Protein AF-A0A661RA29-F1 (afdb_monomer_lite)

Radius of gyration: 11.74 Å; chains: 1; bounding box: 31×14×37 Å

pLDDT: mean 95.49, std 5.9, range [62.22, 98.62]

Sequence (45 aa):
METALYDSVFPTLKLERRGKVRDIYAIGESLLMVATDRISAFDVV

Structure (mmCIF, N/CA/C/O backbone):
data_AF-A0A661RA29-F1
#
_entry.id   AF-A0A661RA29-F1
#
loop_
_atom_site.group_PDB
_atom_site.id
_atom_site.type_symbol
_atom_site.label_atom_id
_atom_site.label_alt_id
_atom_site.label_comp_id
_atom_site.label_asym_id
_atom_site.label_entity_id
_atom_site.label_seq_id
_atom_site.pdbx_PDB_ins_code
_atom_site.Cartn_x
_atom_site.Cartn_y
_atom_site.Cartn_z
_atom_site.occupancy
_atom_site.B_iso_or_equiv
_atom_site.auth_seq_id
_atom_site.auth_comp_id
_atom_site.auth_asym_id
_atom_site.auth_atom_id
_atom_site.pdbx_PDB_model_num
ATOM 1 N N . MET A 1 1 ? -5.186 -3.900 -22.159 1.00 62.22 1 MET A N 1
ATOM 2 C CA . MET A 1 1 ? -4.137 -3.944 -21.123 1.00 62.22 1 MET A CA 1
ATOM 3 C C . MET A 1 1 ? -4.748 -3.366 -19.868 1.00 62.22 1 MET A C 1
ATOM 5 O O . MET A 1 1 ? -5.338 -2.297 -19.967 1.00 62.22 1 MET A O 1
ATOM 9 N N . GLU A 1 2 ? -4.695 -4.087 -18.752 1.00 84.38 2 GLU A N 1
ATOM 10 C CA . GLU A 1 2 ? -5.102 -3.527 -17.460 1.00 84.38 2 GLU A CA 1
ATOM 11 C C . GLU A 1 2 ? -4.064 -2.513 -16.975 1.00 84.38 2 GLU A C 1
ATOM 13 O O . GLU A 1 2 ? -2.874 -2.620 -17.281 1.00 84.38 2 GLU A O 1
ATOM 18 N N . THR A 1 3 ? -4.539 -1.489 -16.273 1.00 92.81 3 THR A N 1
ATOM 19 C CA . THR A 1 3 ? -3.694 -0.446 -15.695 1.00 92.81 3 THR A CA 1
ATOM 20 C C . THR A 1 3 ? -3.040 -0.974 -14.424 1.00 92.81 3 THR A C 1
ATOM 22 O O . THR A 1 3 ? -3.741 -1.438 -13.531 1.00 92.81 3 THR A O 1
ATOM 25 N N . ALA A 1 4 ? -1.712 -0.869 -14.334 1.00 95.38 4 ALA A N 1
ATOM 26 C CA . ALA A 1 4 ? -0.967 -1.265 -13.144 1.00 95.38 4 ALA A CA 1
ATOM 27 C C . ALA A 1 4 ? -1.332 -0.390 -11.932 1.00 95.38 4 ALA A C 1
ATOM 29 O O . ALA A 1 4 ? -1.377 0.843 -12.025 1.00 95.38 4 ALA A O 1
ATOM 30 N N . LEU A 1 5 ? -1.551 -1.026 -10.784 1.00 96.25 5 LEU A N 1
ATOM 31 C CA . LEU A 1 5 ? -1.817 -0.363 -9.514 1.00 96.25 5 LEU A CA 1
ATOM 32 C C . LEU A 1 5 ? -0.499 -0.012 -8.812 1.00 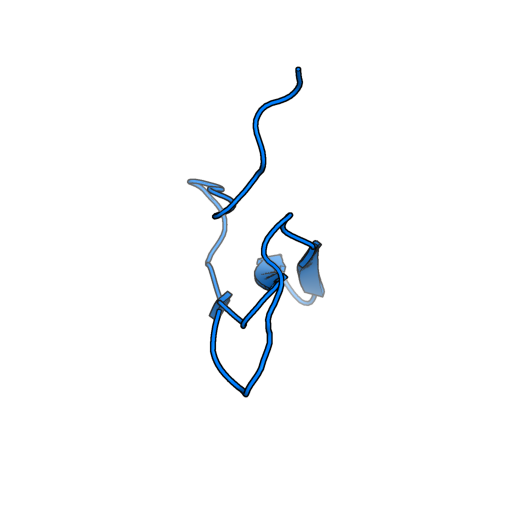96.25 5 LEU A C 1
ATOM 34 O O . LEU A 1 5 ? 0.108 -0.855 -8.154 1.00 96.25 5 LEU A O 1
ATOM 38 N N . TYR A 1 6 ? -0.074 1.248 -8.908 1.00 95.31 6 TYR A N 1
ATOM 39 C CA . TYR A 1 6 ? 1.100 1.746 -8.180 1.00 95.31 6 TYR A CA 1
ATOM 40 C C . TYR A 1 6 ? 0.784 2.009 -6.709 1.00 95.31 6 TYR A C 1
ATOM 42 O O . TYR A 1 6 ? 1.405 1.429 -5.820 1.00 95.31 6 TYR A O 1
ATOM 50 N N . ASP A 1 7 ? -0.224 2.847 -6.475 1.00 95.00 7 ASP A N 1
ATOM 51 C CA . ASP A 1 7 ? -0.640 3.278 -5.153 1.00 95.00 7 ASP A CA 1
ATOM 52 C C . ASP A 1 7 ? -2.123 2.982 -4.959 1.00 95.00 7 ASP A C 1
ATOM 54 O O . ASP A 1 7 ? -2.964 3.402 -5.756 1.00 95.00 7 ASP A O 1
ATOM 58 N N . SER A 1 8 ? -2.456 2.278 -3.879 1.00 96.88 8 SER A N 1
ATOM 59 C CA . SER A 1 8 ? -3.853 2.116 -3.493 1.00 96.88 8 SER A CA 1
ATOM 60 C C . SER A 1 8 ? -4.360 3.371 -2.779 1.00 96.88 8 SER A C 1
ATOM 62 O O . SER A 1 8 ? -3.621 4.047 -2.053 1.00 96.88 8 SER A O 1
ATOM 64 N N . VAL A 1 9 ? -5.626 3.716 -3.023 1.00 96.38 9 VAL A N 1
ATOM 65 C CA . VAL A 1 9 ? -6.281 4.886 -2.431 1.00 96.38 9 VAL A CA 1
ATOM 66 C C . VAL A 1 9 ? -7.633 4.463 -1.880 1.00 96.38 9 VAL A C 1
ATOM 68 O O . VAL A 1 9 ? -8.569 4.189 -2.625 1.00 96.38 9 VAL A O 1
ATOM 71 N N . PHE A 1 10 ? -7.732 4.452 -0.554 1.00 97.19 10 PHE A N 1
ATOM 72 C CA . PHE A 1 10 ? -8.981 4.247 0.171 1.00 97.19 10 PHE A CA 1
ATOM 73 C C . PHE A 1 10 ? -9.278 5.519 0.971 1.00 97.19 10 PHE A C 1
ATOM 75 O O . PHE A 1 10 ? -8.643 5.732 2.002 1.00 97.19 10 PHE A O 1
ATOM 82 N N . PRO A 1 11 ? -10.215 6.378 0.524 1.00 95.94 11 PRO A N 1
ATOM 83 C CA . PRO A 1 11 ? -10.458 7.688 1.140 1.00 95.94 11 PRO A CA 1
ATOM 84 C C . PRO A 1 11 ? -10.847 7.639 2.622 1.00 95.94 11 PRO A C 1
ATOM 86 O O . PRO A 1 11 ? -10.692 8.623 3.337 1.00 95.94 11 PRO A O 1
ATOM 89 N N . THR A 1 12 ? -11.376 6.505 3.076 1.00 97.19 12 THR A N 1
ATOM 90 C CA . THR A 1 12 ? -11.908 6.311 4.429 1.00 97.19 12 THR A CA 1
ATOM 91 C C . THR A 1 12 ? -10.985 5.510 5.342 1.00 97.19 12 THR A C 1
ATOM 93 O O . THR A 1 12 ? -11.242 5.447 6.543 1.00 97.19 12 THR A O 1
ATOM 96 N N . LEU A 1 13 ? -9.928 4.889 4.807 1.00 97.75 13 LEU A N 1
ATOM 97 C CA . LEU A 1 13 ? -9.008 4.077 5.598 1.00 97.75 13 LEU A CA 1
ATOM 98 C C . LEU A 1 13 ? -7.744 4.863 5.926 1.00 97.75 13 LEU A C 1
ATOM 100 O O . LEU A 1 13 ? -7.163 5.539 5.076 1.00 97.75 13 LEU A O 1
ATOM 104 N N . LYS A 1 14 ? -7.264 4.711 7.160 1.00 97.44 14 LYS A N 1
ATOM 105 C CA . LYS A 1 14 ? -5.977 5.267 7.568 1.00 97.44 14 LYS A CA 1
ATOM 106 C C . LYS A 1 14 ? -4.849 4.424 6.974 1.00 97.44 14 LYS A C 1
ATOM 108 O O . LYS A 1 14 ? -4.713 3.248 7.308 1.00 97.44 14 LYS A O 1
ATOM 113 N N . LEU A 1 15 ? -4.033 5.031 6.112 1.00 97.94 15 LEU A N 1
ATOM 114 C CA . LEU A 1 15 ? -2.783 4.438 5.639 1.00 97.94 15 LEU A CA 1
ATOM 115 C C . LEU A 1 15 ? -1.772 4.436 6.794 1.00 97.94 15 LEU A C 1
ATOM 117 O O . LEU A 1 15 ? -1.321 5.494 7.227 1.00 97.94 15 LEU A O 1
ATOM 121 N N . GLU A 1 16 ? -1.413 3.254 7.288 1.00 97.88 16 GLU A N 1
ATOM 122 C CA . GLU A 1 16 ? -0.423 3.094 8.360 1.00 97.88 16 GLU A CA 1
ATOM 123 C C . GLU A 1 16 ? 1.003 3.085 7.809 1.00 97.88 16 GLU A C 1
ATOM 125 O O . GLU A 1 16 ? 1.919 3.649 8.410 1.00 97.88 16 GLU A O 1
ATOM 130 N N . ARG A 1 17 ? 1.219 2.438 6.655 1.00 97.38 17 ARG A N 1
ATOM 131 C CA . ARG A 1 17 ? 2.547 2.353 6.035 1.00 97.38 17 ARG A CA 1
ATOM 132 C C . ARG A 1 17 ? 2.459 2.093 4.537 1.00 97.38 17 ARG A C 1
ATOM 134 O O . ARG A 1 17 ? 1.768 1.180 4.100 1.00 97.38 17 ARG A O 1
ATOM 141 N N . ARG A 1 18 ? 3.274 2.817 3.768 1.00 97.38 18 ARG A N 1
ATOM 142 C CA . ARG A 1 18 ? 3.594 2.503 2.370 1.00 97.38 18 ARG A CA 1
ATOM 143 C C . ARG A 1 18 ? 4.974 1.855 2.316 1.00 97.38 18 ARG A C 1
ATOM 145 O O . ARG A 1 18 ? 5.975 2.457 2.698 1.00 97.38 18 ARG A O 1
ATOM 152 N N . GLY A 1 19 ? 5.011 0.586 1.940 1.00 96.25 19 GLY A N 1
ATOM 153 C CA . GLY A 1 19 ? 6.235 -0.163 1.688 1.00 96.25 19 GLY A CA 1
ATOM 154 C C . GLY A 1 19 ? 6.671 -0.055 0.229 1.00 96.25 19 GLY A C 1
ATOM 155 O O . GLY A 1 19 ? 6.081 0.677 -0.564 1.00 96.25 19 GLY A O 1
ATOM 156 N N . LYS A 1 20 ? 7.694 -0.838 -0.129 1.00 97.00 20 LYS A N 1
ATOM 157 C CA . LYS A 1 20 ? 8.218 -0.893 -1.499 1.00 97.00 20 LYS A CA 1
ATOM 158 C C . LYS A 1 20 ? 7.188 -1.382 -2.516 1.00 97.00 20 LYS A C 1
ATOM 160 O O . LYS A 1 20 ? 7.059 -0.822 -3.590 1.00 97.00 20 LYS A O 1
ATOM 165 N N . VAL A 1 21 ? 6.449 -2.421 -2.138 1.00 97.88 21 VAL A N 1
ATOM 166 C CA . VAL A 1 21 ? 5.515 -3.136 -3.025 1.00 97.88 21 VAL A CA 1
ATOM 167 C C . VAL A 1 21 ? 4.163 -3.410 -2.357 1.00 97.88 21 VAL A C 1
ATOM 169 O O . VAL A 1 21 ? 3.360 -4.201 -2.843 1.00 97.88 21 VAL A O 1
ATOM 172 N N . ARG A 1 22 ? 3.919 -2.805 -1.188 1.00 98.00 22 ARG A N 1
ATOM 173 C CA . ARG A 1 22 ? 2.730 -3.052 -0.364 1.00 98.00 22 ARG A CA 1
ATOM 174 C C . ARG A 1 22 ? 2.261 -1.785 0.323 1.00 98.00 22 ARG A C 1
ATOM 176 O O . ARG A 1 22 ? 3.096 -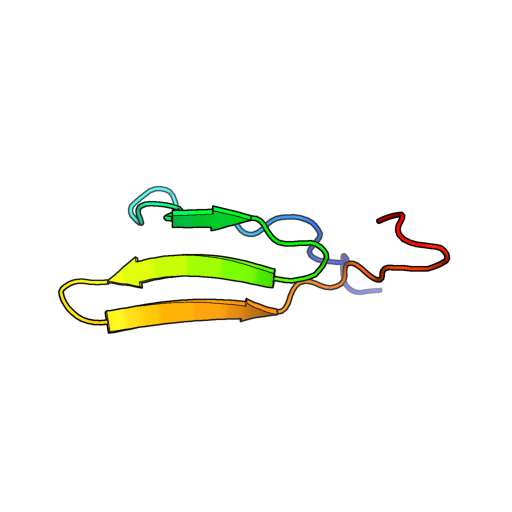1.051 0.849 1.00 98.00 22 ARG A O 1
ATOM 183 N N . ASP A 1 23 ? 0.952 -1.623 0.425 1.00 98.31 23 ASP A N 1
ATOM 184 C CA . ASP A 1 23 ? 0.313 -0.602 1.252 1.00 98.31 23 ASP A CA 1
ATOM 185 C C . ASP A 1 23 ? -0.393 -1.277 2.430 1.00 98.31 23 ASP A C 1
ATOM 187 O O . ASP A 1 23 ? -1.025 -2.321 2.266 1.00 98.31 23 ASP A O 1
ATOM 191 N N . ILE A 1 24 ? -0.261 -0.707 3.627 1.00 98.44 24 ILE A N 1
ATOM 192 C CA . ILE A 1 24 ? -0.870 -1.216 4.858 1.00 98.44 24 ILE A CA 1
ATOM 193 C C . ILE A 1 24 ? -1.851 -0.181 5.394 1.00 98.44 24 ILE A C 1
ATOM 195 O O . ILE A 1 24 ? -1.460 0.959 5.655 1.00 98.44 24 ILE A O 1
ATOM 199 N N . TYR A 1 25 ? -3.093 -0.597 5.619 1.00 98.62 25 TYR A N 1
ATOM 200 C CA . TYR A 1 25 ? -4.151 0.221 6.206 1.00 98.62 25 TYR A CA 1
ATOM 201 C C . TYR A 1 25 ? -4.617 -0.363 7.535 1.00 98.62 25 TYR A C 1
ATOM 203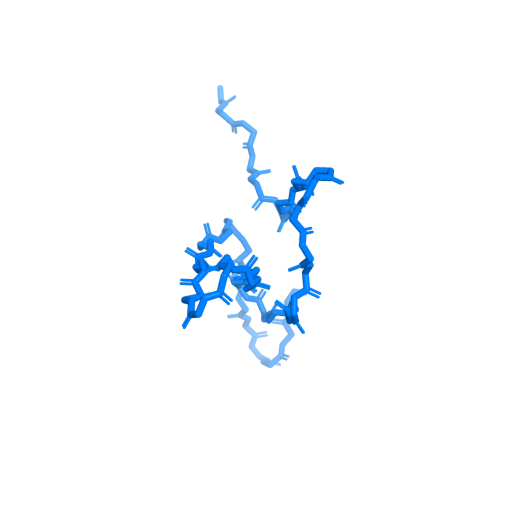 O O . TYR A 1 25 ? -4.670 -1.583 7.693 1.00 98.62 25 TYR A O 1
ATOM 211 N N . ALA A 1 26 ? -4.995 0.501 8.473 1.00 97.88 26 ALA A N 1
ATOM 212 C CA . ALA A 1 26 ? -5.665 0.076 9.696 1.00 97.88 26 ALA A CA 1
ATOM 213 C C . ALA A 1 26 ? -7.162 -0.140 9.457 1.00 97.88 26 ALA A C 1
ATOM 215 O O . ALA A 1 26 ? -7.824 0.677 8.810 1.00 97.88 26 ALA A O 1
ATOM 216 N N . ILE A 1 27 ? -7.693 -1.224 10.023 1.00 97.25 27 ILE A N 1
ATOM 217 C CA . ILE A 1 27 ? -9.123 -1.538 10.051 1.00 97.25 27 ILE A CA 1
ATOM 218 C C . ILE A 1 27 ? -9.475 -2.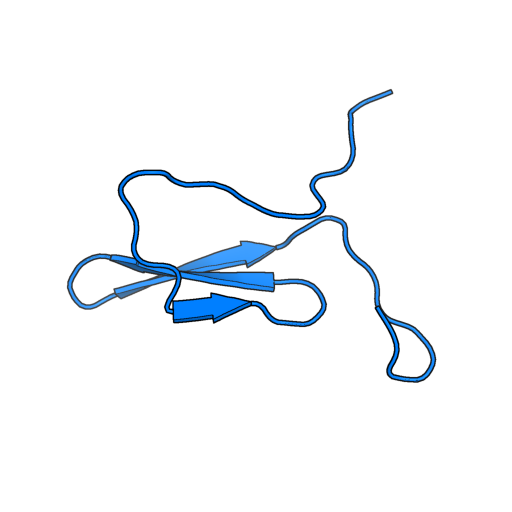047 11.450 1.00 97.25 27 ILE A C 1
ATOM 220 O O . ILE A 1 27 ? -9.310 -3.229 11.751 1.00 97.25 27 ILE A O 1
ATOM 224 N N . GLY A 1 28 ? -9.969 -1.154 12.311 1.00 94.50 28 GLY A N 1
ATOM 225 C CA . GLY A 1 28 ? -10.254 -1.487 13.708 1.00 94.50 28 GLY A CA 1
ATOM 226 C C . GLY A 1 28 ? -9.003 -2.022 14.409 1.00 94.50 28 GLY A C 1
ATOM 227 O O . GLY A 1 28 ? -7.990 -1.333 14.471 1.00 94.50 28 GLY A O 1
ATOM 228 N N . GLU A 1 29 ? -9.067 -3.264 14.889 1.00 97.12 29 GLU A N 1
ATOM 229 C CA . GLU A 1 29 ? -7.949 -3.965 15.544 1.00 97.12 29 GLU A CA 1
ATOM 230 C C . GLU A 1 29 ? -7.101 -4.811 14.575 1.00 97.12 29 GLU A C 1
ATOM 232 O O . GLU A 1 29 ? -6.202 -5.540 14.989 1.00 97.12 29 GLU A O 1
ATOM 237 N N . SER A 1 30 ? -7.392 -4.750 13.274 1.00 98.00 30 SER A N 1
ATOM 238 C CA . SER A 1 30 ? -6.724 -5.521 12.222 1.00 98.00 30 SER A CA 1
ATOM 239 C C . SER A 1 30 ? -5.999 -4.623 11.220 1.00 98.00 30 SER A C 1
ATOM 241 O O . SER A 1 30 ? -6.211 -3.411 11.152 1.00 98.00 30 SER A O 1
ATOM 243 N N . LEU A 1 31 ? -5.145 -5.240 10.400 1.00 98.19 31 LEU A N 1
ATOM 244 C CA . LEU A 1 31 ? -4.454 -4.583 9.293 1.00 98.19 31 LEU A CA 1
ATOM 245 C C . LEU A 1 31 ? -4.921 -5.162 7.957 1.00 98.19 31 LEU A C 1
ATOM 247 O O . LEU A 1 31 ? -4.995 -6.380 7.793 1.00 98.19 31 LEU A O 1
ATOM 251 N N . LEU A 1 32 ? -5.172 -4.286 6.987 1.00 98.06 32 L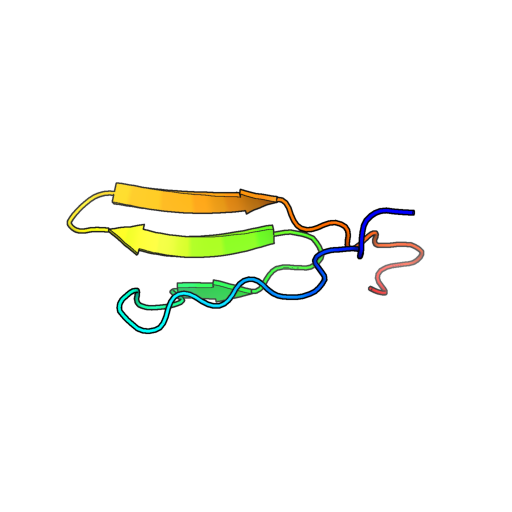EU A N 1
ATOM 252 C CA . LEU A 1 32 ? -5.337 -4.644 5.582 1.00 98.06 32 LEU A CA 1
ATOM 253 C C . LEU A 1 32 ? -4.008 -4.443 4.860 1.00 98.06 32 LEU A C 1
ATOM 255 O O . LEU A 1 32 ? -3.463 -3.342 4.850 1.00 98.06 32 LEU A O 1
ATOM 259 N N . MET A 1 33 ? -3.515 -5.501 4.225 1.00 98.12 33 MET A N 1
ATOM 260 C CA . MET A 1 33 ? -2.343 -5.453 3.358 1.00 98.12 33 MET A CA 1
ATOM 261 C C . MET A 1 33 ? -2.777 -5.518 1.898 1.00 98.12 33 MET A C 1
ATOM 263 O O . MET A 1 33 ? -3.405 -6.489 1.482 1.00 98.12 33 MET A O 1
ATOM 267 N N . VAL A 1 34 ? -2.383 -4.519 1.117 1.00 98.19 34 VAL A N 1
ATOM 268 C CA . VAL A 1 34 ? -2.597 -4.473 -0.330 1.00 98.19 34 VAL A CA 1
ATOM 269 C C . VAL A 1 34 ? -1.263 -4.693 -1.025 1.00 98.19 34 VAL A C 1
ATOM 271 O O . VAL A 1 34 ? -0.325 -3.923 -0.824 1.00 98.19 34 VAL A O 1
ATOM 274 N N . ALA A 1 35 ? -1.166 -5.753 -1.825 1.00 98.06 35 ALA A N 1
ATOM 275 C CA . ALA A 1 35 ? -0.042 -5.962 -2.729 1.00 98.06 35 ALA A CA 1
ATOM 276 C C . ALA A 1 35 ? -0.267 -5.119 -3.990 1.00 98.06 35 ALA A C 1
ATOM 278 O O . ALA A 1 35 ? -1.271 -5.292 -4.673 1.00 98.06 35 ALA A O 1
ATOM 279 N N . THR A 1 36 ? 0.634 -4.173 -4.245 1.00 97.81 36 THR A N 1
ATOM 280 C CA . THR A 1 36 ? 0.594 -3.312 -5.437 1.00 97.81 36 THR A CA 1
ATOM 281 C C . THR A 1 36 ? 1.381 -3.960 -6.572 1.00 97.81 36 THR A C 1
ATOM 283 O O . THR A 1 36 ? 2.227 -4.812 -6.308 1.00 97.81 36 THR A O 1
ATOM 286 N N . ASP A 1 37 ? 1.219 -3.469 -7.796 1.00 97.69 37 ASP A N 1
ATOM 287 C CA . ASP A 1 37 ? 1.983 -3.944 -8.9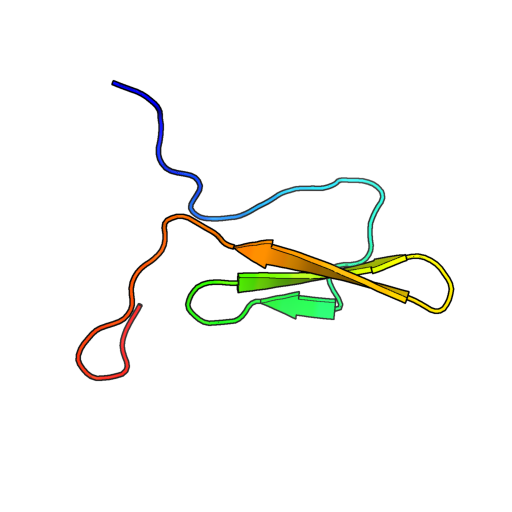60 1.00 97.69 37 ASP A CA 1
ATOM 288 C C . ASP A 1 37 ? 3.413 -3.368 -9.023 1.00 97.69 37 ASP A C 1
ATOM 290 O O . ASP A 1 37 ? 4.165 -3.638 -9.960 1.00 97.69 37 ASP A O 1
ATOM 294 N N . ARG A 1 38 ? 3.822 -2.573 -8.022 1.00 97.12 38 ARG A N 1
ATOM 295 C CA . ARG A 1 38 ? 5.211 -2.114 -7.871 1.00 97.12 38 ARG A CA 1
ATOM 296 C C . ARG A 1 38 ? 6.151 -3.302 -7.675 1.00 97.12 38 ARG A C 1
ATOM 298 O O . ARG A 1 38 ? 5.860 -4.233 -6.927 1.00 97.12 38 ARG A O 1
ATOM 305 N N . ILE A 1 39 ? 7.335 -3.200 -8.266 1.00 96.75 39 ILE A N 1
ATOM 306 C CA . ILE A 1 39 ? 8.447 -4.134 -8.092 1.00 96.75 39 ILE A CA 1
ATOM 307 C C . ILE A 1 39 ? 9.661 -3.358 -7.585 1.00 96.75 39 ILE A C 1
ATOM 309 O O . ILE A 1 39 ? 9.802 -2.179 -7.877 1.00 96.75 39 ILE A O 1
ATOM 313 N N . SER A 1 40 ? 10.531 -4.001 -6.809 1.00 96.75 40 SER A N 1
ATOM 314 C CA . SER A 1 40 ? 11.785 -3.392 -6.363 1.00 96.75 40 SER A CA 1
ATOM 315 C C . SER A 1 40 ? 12.976 -4.182 -6.887 1.00 96.75 40 SER A C 1
ATOM 317 O O . SER A 1 40 ? 12.967 -5.413 -6.845 1.00 96.75 40 SER A O 1
ATOM 319 N N . ALA A 1 41 ? 14.011 -3.474 -7.338 1.00 97.31 41 ALA A N 1
ATOM 320 C CA . ALA A 1 41 ? 15.297 -4.030 -7.744 1.00 97.31 41 ALA A CA 1
ATOM 321 C C . ALA A 1 41 ? 16.430 -3.106 -7.272 1.00 97.31 41 ALA A C 1
ATOM 323 O O . ALA A 1 41 ? 16.269 -1.890 -7.245 1.00 97.31 41 ALA A O 1
ATOM 324 N N . PHE A 1 42 ? 17.577 -3.676 -6.883 1.00 97.00 42 PHE A N 1
ATOM 325 C CA . PHE A 1 42 ? 18.742 -2.916 -6.388 1.00 97.00 42 PHE A CA 1
ATOM 326 C C . PHE A 1 42 ? 18.414 -1.940 -5.244 1.00 97.00 42 PHE A C 1
ATOM 328 O O . PHE A 1 42 ? 18.935 -0.835 -5.179 1.00 97.00 42 PHE A O 1
ATOM 335 N N . ASP A 1 43 ? 17.518 -2.358 -4.351 1.00 92.69 43 ASP A N 1
ATOM 336 C CA . ASP A 1 43 ? 17.004 -1.563 -3.232 1.00 92.69 43 ASP A CA 1
ATOM 337 C C . ASP A 1 43 ? 16.174 -0.314 -3.618 1.00 92.69 43 ASP A C 1
ATOM 339 O O . ASP A 1 43 ? 15.714 0.408 -2.734 1.00 92.69 43 ASP A O 1
ATOM 343 N N . VAL A 1 44 ? 15.856 -0.128 -4.901 1.00 89.62 44 VAL A N 1
ATOM 344 C CA . VAL A 1 44 ? 15.008 0.954 -5.434 1.00 89.62 44 VAL A CA 1
ATOM 345 C C . VAL A 1 44 ? 13.648 0.397 -5.863 1.00 89.62 44 VAL A C 1
ATOM 347 O O . VAL A 1 44 ? 13.526 -0.798 -6.143 1.00 89.62 44 VAL A O 1
ATOM 350 N N . VAL A 1 45 ? 12.615 1.238 -5.835 1.00 83.94 45 VAL A N 1
ATOM 351 C CA . VAL A 1 45 ? 11.249 0.952 -6.310 1.00 83.94 45 VAL A CA 1
ATOM 352 C C . VAL A 1 45 ? 11.006 1.738 -7.582 1.00 83.94 45 VAL A C 1
ATOM 354 O O . VAL A 1 45 ? 11.354 2.939 -7.561 1.00 83.94 45 VAL A O 1
#

Secondary structure (DSSP, 8-state):
-PPP-SS---TTSEEEEE-SSEEEEEETTEEEEEE-S---BTTB-

Foldseek 3Di:
DDDFFPDDDDPPWAFPDDDQQWTWTDDPPDIDIDGGNGDDDPNHD